Protein AF-A0A3F2RCW9-F1 (afdb_monomer_lite)

pLDDT: mean 78.58, std 17.24, range [39.66, 97.69]

Organism: NCBI:txid325452

Foldseek 3Di:
DDDPDDPDPDPPPPDDQPPVNVVVVVVVVVVVVVPDDDDLVPPPQWDADPVGDTDGKDKDKDKDADPPADPPWDKDKDKAAQVVDDPDDGDRQWIWIWIDGPPDDIDIDIDGPAAWDPPPPQWDWDQDPVRRMIMTMIIGDRDPPPPPDDPDPPPDPPPPDD

Sequence (162 aa):
MDFQNRVGSKPGSGGVASESQGNVDRRERLRKLALETVDLAKDPYFMKNHLGSYECARILLFQVAYPEIADKMQPRHRFMSAFEQKVEAPDKRWQYLLFACEPYETVAFKIPNDDVDKSEGKFFSNWDKDGKTFTLQLTFAVGEQDKNQPAPPPPRVQLRFY

Structure (mmCIF, N/CA/C/O backbone):
data_AF-A0A3F2RCW9-F1
#
_entry.id   AF-A0A3F2RCW9-F1
#
loop_
_atom_site.group_PDB
_atom_site.id
_atom_site.type_symbol
_atom_site.label_atom_id
_atom_site.label_alt_id
_atom_site.label_comp_id
_atom_site.label_asym_id
_atom_site.label_entity_id
_atom_site.label_seq_id
_atom_site.pdbx_PDB_ins_code
_atom_site.Cartn_x
_atom_site.Cartn_y
_atom_site.Cartn_z
_atom_site.occupancy
_atom_site.B_iso_or_equiv
_atom_site.auth_seq_id
_atom_site.auth_comp_id
_atom_site.auth_asym_id
_atom_site.auth_atom_id
_atom_site.pdbx_PDB_model_num
ATOM 1 N N . MET A 1 1 ? 69.774 -13.488 34.818 1.00 45.28 1 MET A N 1
ATOM 2 C CA . MET A 1 1 ? 69.094 -12.406 34.071 1.00 45.28 1 MET A CA 1
ATOM 3 C C . MET A 1 1 ? 67.722 -12.936 33.737 1.00 45.28 1 MET A C 1
ATOM 5 O O . MET A 1 1 ? 67.581 -13.756 32.835 1.00 45.28 1 MET A O 1
ATOM 9 N N . ASP A 1 2 ? 66.747 -12.543 34.545 1.00 45.28 2 ASP A N 1
ATOM 10 C CA . ASP A 1 2 ? 65.511 -13.291 34.738 1.00 45.28 2 ASP A CA 1
ATOM 11 C C . ASP A 1 2 ? 64.383 -12.412 34.189 1.00 45.28 2 ASP A C 1
ATOM 13 O O . ASP A 1 2 ? 64.094 -11.335 34.707 1.00 45.28 2 ASP A O 1
ATOM 17 N N . PHE A 1 3 ? 63.827 -12.820 33.048 1.00 55.03 3 PHE A N 1
ATOM 18 C CA . PHE A 1 3 ? 62.914 -12.016 32.237 1.00 55.03 3 PHE A CA 1
ATOM 19 C C . PHE A 1 3 ? 61.484 -12.046 32.798 1.00 55.03 3 PHE A C 1
ATOM 21 O O . PHE A 1 3 ? 60.613 -12.769 32.313 1.00 55.03 3 PHE A O 1
ATOM 28 N N . GLN A 1 4 ? 61.243 -11.230 33.825 1.00 55.97 4 GLN A N 1
ATOM 29 C CA . GLN A 1 4 ? 59.906 -10.822 34.255 1.00 55.97 4 GLN A CA 1
ATOM 30 C C . GLN A 1 4 ? 59.151 -10.111 33.115 1.00 55.97 4 GLN A C 1
ATOM 32 O O . GLN A 1 4 ? 59.693 -9.246 32.433 1.00 55.97 4 GLN A O 1
ATOM 37 N N . ASN A 1 5 ? 57.860 -10.434 32.994 1.00 55.69 5 ASN A N 1
ATOM 38 C CA . ASN A 1 5 ? 56.819 -9.711 32.253 1.00 55.69 5 ASN A CA 1
ATOM 39 C C . ASN A 1 5 ? 56.852 -9.775 30.717 1.00 55.69 5 ASN A C 1
ATOM 41 O O . ASN A 1 5 ? 57.360 -8.891 30.030 1.00 55.69 5 ASN A O 1
ATOM 45 N N . ARG A 1 6 ? 56.102 -10.738 30.166 1.00 50.34 6 ARG A N 1
ATOM 46 C CA . ARG A 1 6 ? 55.488 -10.593 28.838 1.00 50.34 6 ARG A CA 1
ATOM 47 C C . ARG A 1 6 ? 53.987 -10.883 28.932 1.00 50.34 6 ARG A C 1
ATOM 49 O O . ARG A 1 6 ? 53.551 -12.018 28.777 1.00 50.34 6 ARG A O 1
ATOM 56 N N . VAL A 1 7 ? 53.197 -9.844 29.218 1.00 51.47 7 VAL A N 1
ATOM 57 C CA . VAL A 1 7 ? 51.730 -9.872 29.095 1.00 51.47 7 VAL A CA 1
ATOM 58 C C . VAL A 1 7 ? 51.403 -9.887 27.603 1.00 51.47 7 VAL A C 1
ATOM 60 O O . VAL A 1 7 ? 51.370 -8.853 26.943 1.00 51.47 7 VAL A O 1
ATOM 63 N N . GLY A 1 8 ? 51.255 -11.087 27.046 1.00 47.72 8 GLY A N 1
ATOM 64 C CA . GLY A 1 8 ? 50.801 -11.296 25.678 1.00 47.72 8 GLY A CA 1
ATOM 65 C C . GLY A 1 8 ? 49.295 -11.516 25.652 1.00 47.72 8 GLY A C 1
ATOM 66 O O . GLY A 1 8 ? 48.845 -12.659 25.703 1.00 47.72 8 GLY A O 1
ATOM 67 N N . SER A 1 9 ? 48.512 -10.446 25.544 1.00 54.81 9 SER A N 1
ATOM 68 C CA . SER A 1 9 ? 47.116 -10.559 25.116 1.00 54.81 9 SER A CA 1
ATOM 69 C C . SER A 1 9 ? 47.122 -11.003 23.652 1.00 54.81 9 SER A C 1
ATOM 71 O O . SER A 1 9 ? 47.470 -10.219 22.772 1.00 54.81 9 SER A O 1
ATOM 73 N N . LYS A 1 10 ? 46.800 -12.274 23.377 1.00 51.19 10 LYS A N 1
ATOM 74 C CA . LYS A 1 10 ? 46.612 -12.767 22.003 1.00 51.19 10 LYS A CA 1
ATOM 75 C C . LYS A 1 10 ? 45.416 -12.033 21.375 1.00 51.19 10 LYS A C 1
ATOM 77 O O . LYS A 1 10 ? 44.302 -12.202 21.872 1.00 51.19 10 LYS A O 1
ATOM 82 N N . PRO A 1 11 ? 45.5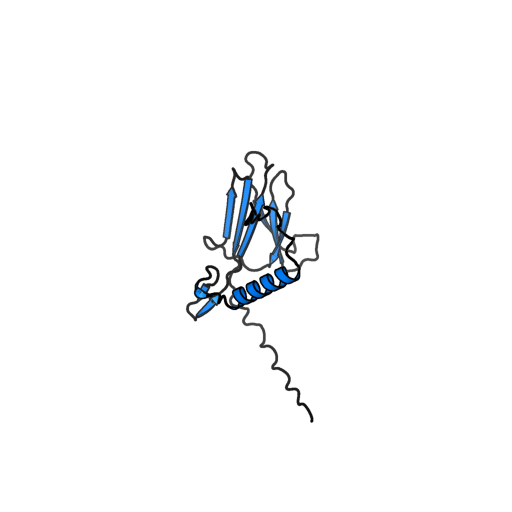92 -11.264 20.286 1.00 44.72 11 PRO A N 1
ATOM 83 C CA . PRO A 1 11 ? 44.461 -10.757 19.526 1.00 44.72 11 PRO A CA 1
ATOM 84 C C . PRO A 1 11 ? 43.832 -11.950 18.794 1.00 44.72 11 PRO A C 1
ATOM 86 O O . PRO A 1 11 ? 44.489 -12.586 17.974 1.00 44.72 11 PRO A O 1
ATOM 89 N N . GLY A 1 12 ? 42.592 -12.307 19.142 1.00 51.00 12 GLY A N 1
ATOM 90 C CA . GLY A 1 12 ? 41.845 -13.357 18.435 1.00 51.00 12 GLY A CA 1
ATOM 91 C C . GLY A 1 12 ? 41.005 -14.316 19.283 1.00 51.00 12 GLY A C 1
ATOM 92 O O . GLY A 1 12 ? 40.315 -15.147 18.703 1.00 51.00 12 GLY A O 1
ATOM 93 N N . SER A 1 13 ? 40.985 -14.223 20.620 1.00 47.69 13 SER A N 1
ATOM 94 C CA . SER A 1 13 ? 40.082 -15.048 21.450 1.00 47.69 13 SER A CA 1
ATOM 95 C C . SER A 1 13 ? 38.676 -14.438 21.561 1.00 47.69 13 SER A C 1
ATOM 97 O O . SER A 1 13 ? 38.167 -14.196 22.655 1.00 47.69 13 SER A O 1
ATOM 99 N N . GLY A 1 14 ? 38.043 -14.153 20.424 1.00 54.75 14 GLY A N 1
ATOM 100 C CA . GLY A 1 14 ? 36.608 -13.883 20.372 1.00 54.75 14 GLY A CA 1
ATOM 101 C C . GLY A 1 14 ? 35.861 -15.207 20.475 1.00 54.75 14 GLY A C 1
ATOM 102 O O . GLY A 1 14 ? 35.478 -15.773 19.457 1.00 54.75 14 GLY A O 1
ATOM 103 N N . GLY A 1 15 ? 35.746 -15.752 21.689 1.00 57.66 15 GLY A N 1
ATOM 104 C CA . GLY A 1 15 ? 34.951 -16.953 21.932 1.00 57.66 15 GLY A CA 1
ATOM 105 C C . GLY A 1 15 ? 33.509 -16.727 21.485 1.00 57.66 15 GLY A C 1
ATOM 106 O O . GLY A 1 15 ? 32.944 -15.662 21.732 1.00 57.66 15 GLY A O 1
ATOM 107 N N . VAL A 1 16 ? 32.924 -17.719 20.813 1.00 59.50 16 VAL A N 1
ATOM 108 C CA . VAL A 1 16 ? 31.491 -17.733 20.495 1.00 59.50 16 VAL A CA 1
ATOM 109 C C . VAL A 1 16 ? 30.748 -17.558 21.818 1.00 59.50 16 VAL A C 1
ATOM 111 O O . VAL A 1 16 ? 30.993 -18.328 22.748 1.00 59.50 16 VAL A O 1
ATOM 114 N N . ALA A 1 17 ? 29.930 -16.508 21.937 1.00 60.75 17 ALA A N 1
ATOM 115 C CA . ALA A 1 17 ? 29.238 -16.186 23.181 1.00 60.75 17 ALA A CA 1
ATOM 116 C C . ALA A 1 17 ? 28.524 -17.441 23.702 1.00 60.75 17 ALA A C 1
ATOM 118 O O . ALA A 1 17 ? 27.706 -18.029 22.993 1.00 60.75 17 ALA A O 1
ATOM 119 N N . SER A 1 18 ? 28.878 -17.883 24.911 1.00 66.94 18 SER A N 1
ATOM 120 C CA . SER A 1 18 ? 28.261 -19.063 25.506 1.00 66.94 18 SER A CA 1
ATOM 121 C C . SER A 1 18 ? 26.762 -18.824 25.672 1.00 66.94 18 SER A C 1
ATOM 123 O O . SER A 1 18 ? 26.322 -17.699 25.921 1.00 66.94 18 SER A O 1
ATOM 125 N N . GLU A 1 19 ? 25.959 -19.882 25.579 1.00 67.19 19 GLU A N 1
ATOM 126 C CA . GLU A 1 19 ? 24.501 -19.791 25.751 1.00 67.19 19 GLU A CA 1
ATOM 127 C C . GLU A 1 19 ? 24.119 -19.119 27.082 1.00 67.19 19 GLU A C 1
ATOM 129 O O . GLU A 1 19 ? 23.142 -18.374 27.162 1.00 67.19 19 GLU A O 1
ATOM 134 N N . SER A 1 20 ? 24.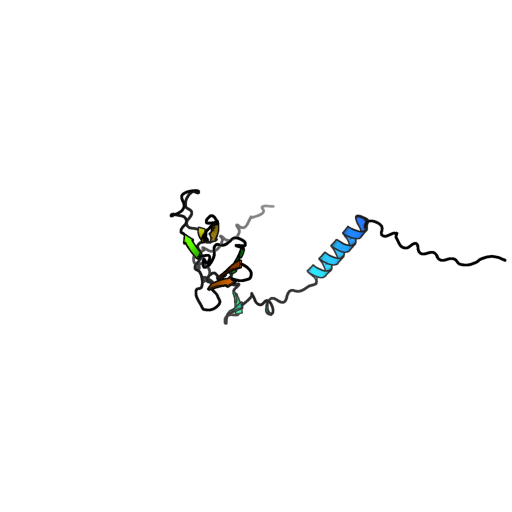941 -19.310 28.121 1.00 71.38 20 SER A N 1
ATOM 135 C CA . SER A 1 20 ? 24.811 -18.627 29.409 1.00 71.38 20 SER A CA 1
ATOM 136 C C . SER A 1 20 ? 24.942 -17.105 29.300 1.00 71.38 20 SER A C 1
ATOM 138 O O . SER A 1 20 ? 24.131 -16.391 29.886 1.00 71.38 20 SER A O 1
ATOM 140 N N . GLN A 1 21 ? 25.909 -16.608 28.525 1.00 74.31 21 GLN A N 1
ATOM 141 C CA . GLN A 1 21 ? 26.135 -15.179 28.320 1.00 74.31 21 GLN A CA 1
ATOM 142 C C . GLN A 1 21 ? 24.979 -14.561 27.521 1.00 74.31 21 GLN A C 1
ATOM 144 O O . GLN A 1 21 ? 24.426 -13.540 27.922 1.00 74.31 21 GLN A O 1
ATOM 149 N N . GLY A 1 22 ? 24.517 -15.246 26.469 1.00 76.62 22 GLY A N 1
ATOM 150 C CA . GLY A 1 22 ? 23.359 -14.804 25.683 1.00 76.62 22 GLY A CA 1
ATOM 151 C C . GLY A 1 22 ? 22.053 -14.755 26.489 1.00 76.62 22 GLY A C 1
ATOM 152 O O . GLY A 1 22 ? 21.215 -13.875 26.274 1.00 76.62 22 GLY A O 1
ATOM 153 N N . ASN A 1 23 ? 21.878 -15.664 27.453 1.00 77.75 23 ASN A N 1
ATOM 154 C CA . ASN A 1 23 ? 20.721 -15.666 28.351 1.00 77.75 23 ASN A CA 1
ATOM 155 C C . ASN A 1 23 ? 20.744 -14.492 29.344 1.00 77.75 23 ASN A C 1
ATOM 157 O O . ASN A 1 23 ? 19.689 -13.918 29.631 1.00 77.75 23 ASN A O 1
ATOM 161 N N . VAL A 1 24 ? 21.925 -14.117 29.848 1.00 79.75 24 VAL A N 1
ATOM 162 C CA . VAL A 1 24 ? 22.100 -12.946 30.724 1.00 79.75 24 VAL A CA 1
ATOM 163 C C . VAL A 1 24 ? 21.774 -11.662 29.963 1.00 79.75 24 VAL A C 1
ATOM 165 O O . VAL A 1 24 ? 20.917 -10.900 30.417 1.00 79.75 24 VAL A O 1
ATOM 168 N N . ASP A 1 25 ? 22.340 -11.489 28.768 1.00 84.25 25 ASP A N 1
ATOM 169 C CA . ASP A 1 25 ? 22.107 -10.312 27.925 1.00 84.25 25 ASP A CA 1
ATOM 170 C C . ASP A 1 25 ? 20.625 -10.172 27.539 1.00 84.25 25 ASP A C 1
ATOM 172 O O . ASP A 1 25 ? 20.045 -9.083 27.594 1.00 84.25 25 ASP A O 1
ATOM 176 N N . ARG A 1 26 ? 19.959 -11.291 27.208 1.00 80.81 26 ARG A N 1
ATOM 177 C CA . ARG A 1 26 ? 18.515 -11.308 26.920 1.00 80.81 26 ARG A CA 1
ATOM 178 C C . ARG A 1 26 ? 17.698 -10.852 28.127 1.00 80.81 26 ARG A C 1
ATOM 180 O O . ARG A 1 26 ? 16.763 -10.067 27.971 1.00 80.81 26 ARG A O 1
ATOM 187 N N . ARG A 1 27 ? 18.039 -11.331 29.326 1.00 83.19 27 ARG A N 1
ATOM 188 C CA . ARG A 1 27 ? 17.336 -10.985 30.569 1.00 83.19 27 ARG A CA 1
ATOM 189 C C . ARG A 1 27 ? 17.499 -9.508 30.918 1.00 83.19 27 ARG A C 1
ATOM 191 O O . ARG A 1 27 ? 16.524 -8.871 31.313 1.00 83.19 27 ARG A O 1
ATOM 198 N N . GLU A 1 28 ? 18.698 -8.960 30.760 1.00 86.88 28 GLU A N 1
ATOM 199 C CA . GLU A 1 28 ? 18.954 -7.535 30.986 1.00 86.88 28 GLU A CA 1
ATOM 200 C C . GLU A 1 28 ? 18.223 -6.658 29.972 1.00 86.88 28 GLU A C 1
ATOM 202 O O . GLU A 1 28 ? 17.572 -5.686 30.361 1.00 86.88 28 GLU A O 1
ATOM 207 N N . ARG A 1 29 ? 18.231 -7.045 28.691 1.00 86.12 29 ARG A N 1
ATOM 208 C CA . ARG A 1 29 ? 17.489 -6.337 27.642 1.00 86.12 29 ARG A CA 1
ATOM 209 C C . ARG A 1 29 ? 15.984 -6.325 27.911 1.00 86.12 29 ARG A C 1
ATOM 211 O O . ARG A 1 29 ? 15.367 -5.271 27.799 1.00 86.12 29 ARG A O 1
ATOM 218 N N . LEU A 1 30 ? 15.401 -7.461 28.299 1.00 81.75 30 LEU A N 1
ATOM 219 C CA . LEU A 1 30 ? 13.978 -7.547 28.650 1.00 81.75 30 LEU A CA 1
ATOM 220 C C . LEU A 1 30 ? 13.633 -6.683 29.868 1.00 81.75 30 LEU A C 1
ATOM 222 O O . LEU A 1 30 ? 12.614 -6.000 29.854 1.00 81.75 30 LEU A O 1
ATOM 226 N N . ARG A 1 31 ? 14.493 -6.653 30.897 1.00 83.00 31 ARG A N 1
ATOM 227 C CA . ARG A 1 31 ? 14.325 -5.746 32.046 1.00 83.00 31 ARG A CA 1
ATOM 228 C C . ARG A 1 31 ? 14.359 -4.281 31.628 1.00 83.00 31 ARG A C 1
ATOM 230 O O . ARG A 1 31 ? 13.539 -3.505 32.104 1.00 83.00 31 ARG A O 1
ATOM 237 N N . LYS A 1 32 ? 15.293 -3.914 30.750 1.00 81.31 32 LYS A N 1
ATOM 238 C CA . LYS A 1 32 ? 15.439 -2.543 30.253 1.00 81.31 32 LYS A CA 1
ATOM 239 C C . LYS A 1 32 ? 14.213 -2.099 29.451 1.00 81.31 32 LYS A C 1
ATOM 241 O O . LYS A 1 32 ? 13.710 -1.017 29.712 1.00 81.31 32 LYS A O 1
ATOM 246 N N . LEU A 1 33 ? 13.699 -2.958 28.567 1.00 79.12 33 LEU A N 1
ATOM 247 C CA . LEU A 1 33 ? 12.455 -2.713 27.822 1.00 79.12 33 LEU A CA 1
ATOM 248 C C . LEU A 1 33 ? 11.232 -2.614 28.745 1.00 79.12 33 LEU A C 1
ATOM 250 O O . LEU A 1 33 ? 10.357 -1.795 28.515 1.00 79.12 33 LEU A O 1
ATOM 254 N N . ALA A 1 34 ? 11.169 -3.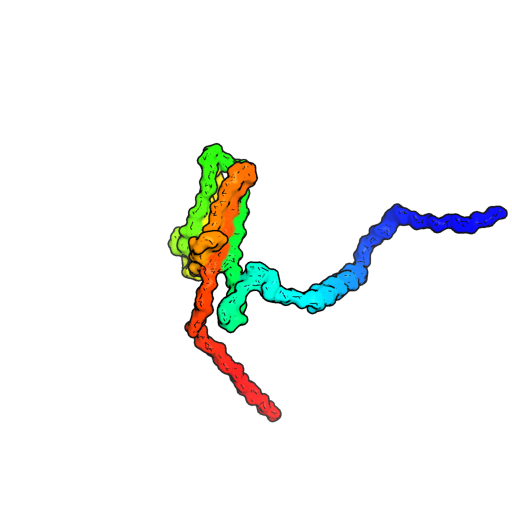423 29.805 1.00 73.50 34 ALA A N 1
ATOM 255 C CA . ALA A 1 34 ? 10.060 -3.379 30.761 1.00 73.50 34 ALA A CA 1
ATOM 256 C C . ALA A 1 34 ? 10.074 -2.123 31.657 1.00 73.50 34 ALA A C 1
ATOM 258 O O . ALA A 1 34 ? 9.027 -1.711 32.148 1.00 73.50 34 ALA A O 1
ATOM 259 N N . LEU A 1 35 ? 11.252 -1.533 31.891 1.00 77.75 35 LEU A N 1
ATOM 260 C CA . LEU A 1 35 ? 11.427 -0.258 32.601 1.00 77.75 35 LEU A CA 1
ATOM 261 C C . LEU A 1 35 ? 11.225 0.962 31.690 1.00 77.75 35 LEU A C 1
ATOM 263 O O . LEU A 1 35 ? 11.070 2.075 32.189 1.00 77.75 35 LEU A O 1
ATOM 267 N N . GLU A 1 36 ? 11.244 0.767 30.373 1.00 77.12 36 GLU A N 1
ATOM 268 C CA . GLU A 1 36 ? 10.978 1.810 29.392 1.00 77.12 36 GLU A CA 1
ATOM 269 C C . GLU A 1 36 ? 9.472 2.096 29.365 1.00 77.12 36 GLU A C 1
ATOM 271 O O . GLU A 1 36 ? 8.674 1.386 28.755 1.00 77.12 36 GLU A O 1
ATOM 276 N N . THR A 1 37 ? 9.054 3.135 30.083 1.00 68.56 37 THR A N 1
ATOM 277 C CA . THR A 1 37 ? 7.675 3.618 30.027 1.00 68.56 37 THR A CA 1
ATOM 278 C C . THR A 1 37 ? 7.467 4.359 28.712 1.00 68.56 37 THR A C 1
ATOM 280 O O . THR A 1 37 ? 7.986 5.463 28.533 1.00 68.56 37 THR A O 1
ATOM 283 N N . VAL A 1 38 ? 6.714 3.761 27.792 1.00 68.56 38 VAL A N 1
ATOM 284 C CA . VAL A 1 38 ? 6.332 4.416 26.537 1.00 68.56 38 VAL A CA 1
ATOM 285 C C . VAL A 1 38 ? 5.303 5.506 26.842 1.00 68.56 38 VAL A C 1
ATOM 287 O O . VAL A 1 38 ? 4.201 5.228 27.314 1.00 68.56 38 VAL A O 1
ATOM 290 N N . ASP A 1 39 ? 5.677 6.760 26.595 1.00 68.19 39 ASP A N 1
ATOM 291 C CA . ASP A 1 39 ? 4.797 7.919 26.734 1.00 68.19 39 ASP A CA 1
ATOM 292 C C . ASP A 1 39 ? 3.863 8.009 25.521 1.00 68.19 39 ASP A C 1
ATOM 294 O O . ASP A 1 39 ? 4.225 8.544 24.472 1.00 68.19 39 ASP A O 1
ATOM 298 N N . LEU A 1 40 ? 2.650 7.477 25.679 1.00 66.19 40 LEU A N 1
ATOM 299 C CA . LEU A 1 40 ? 1.602 7.469 24.654 1.00 66.19 40 LEU A CA 1
ATOM 300 C C . LEU A 1 40 ? 1.235 8.877 24.151 1.00 66.19 40 LEU A C 1
ATOM 302 O O . LEU A 1 40 ? 0.706 9.001 23.053 1.00 66.19 40 LEU A O 1
ATOM 306 N N . ALA A 1 41 ? 1.518 9.943 24.913 1.00 63.47 41 ALA A N 1
ATOM 307 C CA . ALA A 1 41 ? 1.245 11.318 24.486 1.00 63.47 41 ALA A CA 1
ATOM 308 C C . ALA A 1 41 ? 2.244 11.848 23.443 1.00 63.47 41 ALA A C 1
ATOM 310 O O . ALA A 1 41 ? 1.983 12.872 22.814 1.00 63.47 41 ALA A O 1
ATOM 311 N N . LYS A 1 42 ? 3.394 11.185 23.275 1.00 65.75 42 LYS A N 1
ATOM 312 C CA . LYS A 1 42 ? 4.428 11.555 22.297 1.00 65.75 42 LYS A CA 1
ATOM 313 C C . LYS A 1 42 ? 4.404 10.691 21.043 1.00 65.75 42 LYS A C 1
ATOM 315 O O . LYS A 1 42 ? 5.195 10.946 20.137 1.00 65.75 42 LYS A O 1
ATOM 320 N N . ASP A 1 43 ? 3.544 9.678 20.990 1.00 66.25 43 ASP A N 1
ATOM 321 C CA . ASP A 1 43 ? 3.437 8.826 19.814 1.00 66.25 43 ASP A CA 1
ATOM 322 C C . ASP A 1 43 ? 2.661 9.571 18.708 1.00 66.25 43 ASP A C 1
ATOM 324 O O . ASP A 1 43 ? 1.484 9.890 18.893 1.00 66.25 43 ASP A O 1
ATOM 328 N N . PRO A 1 44 ? 3.294 9.869 17.558 1.00 63.97 44 PRO A N 1
ATOM 329 C CA . PRO A 1 44 ? 2.685 10.654 16.485 1.00 63.97 44 PRO A CA 1
ATOM 330 C C . PRO A 1 44 ? 1.481 9.971 15.820 1.00 63.97 44 PRO A C 1
ATOM 332 O O . PRO A 1 44 ? 0.755 10.631 15.078 1.00 63.97 44 PRO A O 1
ATOM 335 N N . TYR A 1 45 ? 1.249 8.679 16.076 1.00 60.06 45 TYR A N 1
ATOM 336 C CA . TYR A 1 45 ? 0.088 7.939 15.573 1.00 60.06 45 TYR A CA 1
ATOM 337 C C . TYR A 1 45 ? -1.048 7.811 16.603 1.00 60.06 45 TYR A C 1
ATOM 339 O O . TYR A 1 45 ? -2.140 7.351 16.254 1.00 60.06 45 TYR A O 1
ATOM 347 N N . PHE A 1 46 ? -0.829 8.245 17.850 1.00 60.44 46 PHE A N 1
ATOM 348 C CA . PHE A 1 46 ? -1.853 8.312 18.892 1.00 60.44 46 PHE A CA 1
ATOM 349 C C . PHE A 1 46 ? -2.433 9.725 18.981 1.00 60.44 46 PHE A C 1
ATOM 351 O O . PHE A 1 46 ? -1.816 10.648 19.509 1.00 60.44 46 PHE A O 1
ATOM 358 N N . MET A 1 47 ? -3.663 9.900 18.499 1.00 61.09 47 MET A N 1
ATOM 359 C CA . MET A 1 47 ? -4.383 11.166 18.621 1.00 61.09 47 MET A CA 1
ATOM 360 C C . MET A 1 47 ? -5.259 11.147 19.872 1.00 61.09 47 MET A C 1
ATOM 362 O O . MET A 1 47 ? -5.860 10.132 20.205 1.00 61.09 47 MET A O 1
ATOM 366 N N . LYS A 1 48 ? -5.356 12.273 20.581 1.00 59.91 48 LYS A N 1
ATOM 367 C CA . LYS A 1 48 ? -6.291 12.448 21.698 1.00 59.91 48 LYS A CA 1
ATOM 368 C C . LYS A 1 48 ? -7.408 13.369 21.237 1.00 59.91 48 LYS A C 1
ATOM 370 O O . LYS A 1 48 ? -7.138 14.500 20.839 1.00 59.91 48 LYS A O 1
ATOM 375 N N . ASN A 1 49 ? -8.649 12.905 21.282 1.00 61.03 49 ASN A N 1
ATOM 376 C CA . ASN A 1 49 ? -9.777 13.770 20.966 1.00 61.03 49 ASN A CA 1
ATOM 377 C C . ASN A 1 49 ? -10.074 14.741 22.126 1.00 61.03 49 ASN A C 1
ATOM 379 O O . ASN A 1 49 ? -9.555 14.607 23.238 1.00 61.03 49 ASN A O 1
ATOM 383 N N . HIS A 1 50 ? -10.923 15.740 21.874 1.00 61.09 50 HIS A N 1
ATOM 384 C CA . HIS A 1 50 ? -11.247 16.805 22.836 1.00 61.09 50 HIS A CA 1
ATOM 385 C C . HIS A 1 50 ? -11.956 16.307 24.116 1.00 61.09 50 HIS A C 1
ATOM 387 O O . HIS A 1 50 ? -12.104 17.069 25.068 1.00 61.09 50 HIS A O 1
ATOM 393 N N . LEU A 1 51 ? -12.387 15.041 24.153 1.00 67.19 51 LEU A N 1
ATOM 394 C CA . LEU A 1 51 ? -12.983 14.369 25.317 1.00 67.19 51 LEU A CA 1
ATOM 395 C C . LEU A 1 51 ? -11.957 13.558 26.121 1.00 67.19 51 LEU A C 1
ATOM 397 O O . LEU A 1 51 ? -12.277 12.996 27.164 1.00 67.19 51 LEU A O 1
ATOM 401 N N . GLY A 1 52 ? -10.712 13.505 25.652 1.00 58.62 52 GLY A N 1
ATOM 402 C CA . GLY A 1 52 ? -9.617 12.822 26.314 1.00 58.62 52 GLY A CA 1
ATOM 403 C C . GLY A 1 52 ? -9.496 11.330 26.017 1.00 58.62 52 GLY A C 1
ATOM 404 O O . GLY A 1 52 ? -8.656 10.683 26.642 1.00 58.62 52 GLY A O 1
ATOM 405 N N . SER A 1 53 ? -10.267 10.799 25.063 1.00 57.81 53 SER A N 1
ATOM 406 C CA . SER A 1 53 ? -10.074 9.443 24.547 1.00 57.81 53 SER A CA 1
ATOM 407 C C . SER A 1 53 ? -9.032 9.409 23.430 1.00 57.81 53 SER A C 1
ATOM 409 O O . SER A 1 53 ? -8.868 10.371 22.678 1.00 57.81 53 SER A O 1
ATOM 411 N N . TYR A 1 54 ? -8.313 8.293 23.354 1.00 61.81 54 TYR A N 1
ATOM 412 C CA . TYR A 1 54 ? -7.287 8.053 22.348 1.00 61.81 54 TYR A CA 1
ATOM 413 C C . TYR A 1 54 ? -7.917 7.449 21.093 1.00 61.81 54 TYR A C 1
ATOM 415 O O . TYR A 1 54 ? -8.599 6.427 21.164 1.00 61.81 54 TYR A O 1
ATOM 423 N N . GLU A 1 55 ? -7.659 8.065 19.950 1.00 61.16 55 GLU A N 1
ATOM 424 C CA . GLU A 1 55 ? -8.017 7.583 18.625 1.00 61.16 55 GLU A CA 1
ATOM 425 C C . GLU A 1 55 ? -6.728 7.178 17.904 1.00 61.16 55 GLU A C 1
ATOM 427 O O . GLU A 1 55 ? -5.820 7.984 17.698 1.00 61.16 55 GLU A O 1
ATOM 432 N N . CYS A 1 56 ? -6.631 5.898 17.550 1.00 64.25 56 CYS A N 1
ATOM 433 C CA . CYS A 1 56 ? -5.539 5.372 16.741 1.00 64.25 56 CYS A CA 1
ATOM 434 C C . CYS A 1 56 ? -6.016 5.302 15.287 1.00 64.25 56 CYS A C 1
ATOM 436 O O . CYS A 1 56 ? -6.975 4.588 14.977 1.00 64.25 56 CYS A O 1
ATOM 438 N N . ALA A 1 57 ? -5.366 6.052 14.397 1.00 73.69 57 ALA A N 1
ATOM 439 C CA . ALA A 1 57 ? -5.631 5.955 12.968 1.00 73.69 57 ALA A CA 1
ATOM 440 C C . ALA A 1 57 ? -4.956 4.694 12.412 1.00 73.69 57 ALA A C 1
ATOM 442 O O . ALA A 1 57 ? -3.746 4.515 12.542 1.00 73.69 57 ALA A O 1
ATOM 443 N N . ARG A 1 58 ? -5.728 3.813 11.766 1.00 86.62 58 ARG A N 1
ATOM 444 C CA . ARG A 1 58 ? -5.166 2.648 11.067 1.00 86.62 58 ARG A CA 1
ATOM 445 C C . ARG A 1 58 ? -4.757 3.052 9.655 1.00 86.62 58 ARG A C 1
ATOM 447 O O . ARG A 1 58 ? -5.588 3.549 8.900 1.00 86.62 58 ARG A O 1
ATOM 454 N N . ILE A 1 59 ? -3.501 2.804 9.291 1.00 91.06 59 ILE A N 1
ATOM 455 C CA . ILE A 1 59 ? -2.917 3.194 8.000 1.00 91.06 59 ILE A CA 1
ATOM 456 C C . ILE A 1 59 ? -2.337 1.957 7.314 1.00 91.06 59 ILE A C 1
ATOM 458 O O . ILE A 1 59 ? -1.716 1.121 7.969 1.00 91.06 59 ILE A O 1
ATOM 462 N N . LEU A 1 60 ? -2.513 1.853 5.995 1.00 94.62 60 LEU A N 1
ATOM 463 C CA . LEU A 1 60 ? -1.776 0.923 5.143 1.00 94.62 60 LEU A CA 1
ATOM 464 C C . LEU A 1 60 ? -0.911 1.705 4.153 1.00 94.62 60 LEU A C 1
ATOM 466 O O . LEU A 1 60 ? -1.388 2.633 3.496 1.00 94.62 60 LEU A O 1
ATOM 470 N N . LEU A 1 61 ? 0.352 1.296 4.035 1.00 95.38 61 LEU A N 1
ATOM 471 C CA . LEU A 1 61 ? 1.313 1.814 3.067 1.00 95.38 61 LEU A CA 1
ATOM 472 C C . LEU A 1 61 ? 1.751 0.675 2.146 1.00 95.38 61 LEU A C 1
ATOM 474 O O . LEU A 1 61 ? 2.278 -0.337 2.603 1.00 95.38 61 LEU A O 1
ATOM 478 N N . PHE A 1 62 ? 1.561 0.867 0.848 1.00 97.06 62 PHE A N 1
ATOM 479 C CA . PHE A 1 62 ? 2.022 -0.034 -0.195 1.00 97.06 62 PHE A CA 1
ATOM 480 C C . PHE A 1 62 ? 3.148 0.635 -0.966 1.00 97.06 62 PHE A C 1
ATOM 482 O O . PHE A 1 62 ? 3.010 1.780 -1.395 1.00 97.06 62 PHE A O 1
ATOM 489 N N . GLN A 1 63 ? 4.240 -0.096 -1.164 1.00 96.81 63 GLN A N 1
ATOM 490 C CA . GLN A 1 63 ? 5.336 0.285 -2.045 1.00 96.81 63 GLN A CA 1
ATOM 491 C C . GLN A 1 63 ? 5.568 -0.864 -3.019 1.00 96.81 63 GLN A C 1
ATOM 493 O O . GLN A 1 63 ? 5.894 -1.975 -2.607 1.00 96.81 63 GLN A O 1
ATOM 498 N N . VAL A 1 64 ? 5.349 -0.604 -4.305 1.00 96.38 64 VAL A N 1
ATOM 499 C CA . VAL A 1 64 ? 5.478 -1.599 -5.371 1.00 96.38 64 VAL A CA 1
ATOM 500 C C . VAL A 1 64 ? 6.523 -1.113 -6.364 1.00 96.38 64 VAL A C 1
ATOM 502 O O . VAL A 1 64 ? 6.377 -0.041 -6.951 1.00 96.38 64 VAL A O 1
ATOM 505 N N . ALA A 1 65 ? 7.588 -1.892 -6.533 1.00 96.25 65 ALA A N 1
ATOM 506 C CA . ALA A 1 65 ? 8.667 -1.591 -7.464 1.00 96.25 65 ALA A CA 1
ATOM 507 C C . ALA A 1 65 ? 8.375 -2.180 -8.852 1.00 96.25 65 ALA A C 1
ATOM 509 O O . ALA A 1 65 ? 7.953 -3.330 -8.964 1.00 96.25 65 ALA A O 1
ATOM 510 N N . TYR A 1 66 ? 8.651 -1.405 -9.901 1.00 96.06 66 TYR A N 1
ATOM 511 C CA . TYR A 1 66 ? 8.457 -1.776 -11.305 1.00 96.06 66 TYR A CA 1
ATOM 512 C C . TYR A 1 66 ? 9.735 -1.518 -12.129 1.00 96.06 66 TYR A C 1
ATOM 514 O O . TYR A 1 66 ? 9.739 -0.665 -13.021 1.00 96.06 66 TYR A O 1
ATOM 522 N N . PRO A 1 67 ? 10.847 -2.225 -11.850 1.00 94.50 67 PRO A N 1
ATOM 523 C CA . PRO A 1 67 ? 12.155 -1.959 -12.468 1.00 94.50 67 PRO A CA 1
ATOM 524 C C . PRO A 1 67 ? 12.150 -2.027 -14.009 1.00 94.50 67 PRO A C 1
ATOM 526 O O . PRO A 1 67 ? 12.849 -1.262 -14.672 1.00 94.50 67 PRO A O 1
ATOM 529 N N . GLU A 1 68 ? 11.324 -2.894 -14.585 1.00 93.31 68 GLU A N 1
ATOM 530 C CA . GLU A 1 68 ? 11.188 -3.154 -16.031 1.00 93.31 68 GLU A CA 1
ATOM 531 C C . 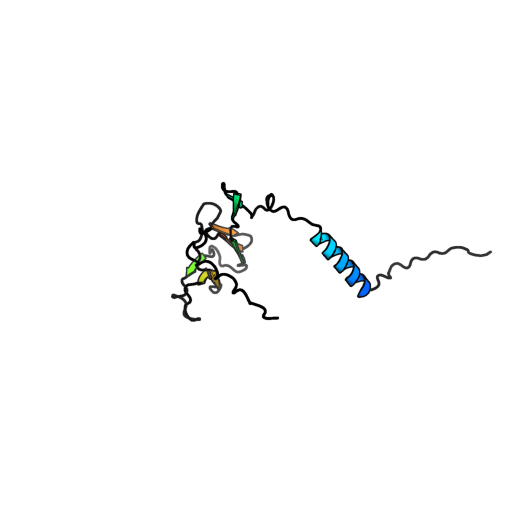GLU A 1 68 ? 9.932 -2.523 -16.676 1.00 93.31 68 GLU A C 1
ATOM 533 O O . GLU A 1 68 ? 9.413 -3.030 -17.666 1.00 93.31 68 GLU A O 1
ATOM 538 N N . ILE A 1 69 ? 9.384 -1.441 -16.111 1.00 92.69 69 ILE A N 1
ATOM 539 C CA . ILE A 1 69 ? 8.224 -0.750 -16.707 1.00 92.69 69 ILE A CA 1
ATOM 540 C C . ILE A 1 69 ? 8.525 -0.217 -18.120 1.00 92.69 69 ILE A C 1
ATOM 542 O O . ILE A 1 69 ? 9.613 0.304 -18.375 1.00 92.69 69 ILE A O 1
ATOM 546 N N . ALA A 1 70 ? 7.543 -0.317 -19.020 1.00 88.62 70 ALA A N 1
ATOM 547 C CA . ALA A 1 70 ? 7.632 0.238 -20.369 1.00 88.62 70 ALA A CA 1
ATOM 548 C C . ALA A 1 70 ? 7.693 1.780 -20.367 1.00 88.62 70 ALA A C 1
ATOM 550 O O . ALA A 1 70 ? 7.134 2.451 -19.492 1.00 88.62 70 ALA A O 1
ATOM 551 N N . ASP A 1 71 ? 8.339 2.355 -21.383 1.00 83.31 71 ASP A N 1
ATOM 552 C CA . ASP A 1 71 ? 8.506 3.804 -21.497 1.00 83.31 71 ASP A CA 1
ATOM 553 C C . ASP A 1 71 ? 7.160 4.541 -21.513 1.00 83.31 71 ASP A C 1
ATOM 555 O O . ASP A 1 71 ? 6.215 4.157 -22.202 1.00 83.31 71 ASP A O 1
ATOM 559 N N . LYS A 1 72 ? 7.092 5.657 -20.774 1.00 85.25 72 LYS A N 1
ATOM 560 C CA . LYS A 1 72 ? 5.912 6.540 -20.651 1.00 85.25 72 LYS A CA 1
ATOM 561 C C . LYS A 1 72 ? 4.666 5.890 -20.028 1.00 85.25 72 LYS A C 1
ATOM 563 O O . LYS A 1 72 ? 3.621 6.540 -19.986 1.00 85.25 72 LYS A O 1
ATOM 568 N N . MET A 1 73 ? 4.766 4.671 -19.502 1.00 90.00 73 MET A N 1
ATOM 569 C CA . MET A 1 73 ? 3.702 4.048 -18.716 1.00 90.00 73 MET A CA 1
ATOM 570 C C . MET A 1 73 ? 3.822 4.428 -17.237 1.00 90.00 73 MET A C 1
ATOM 572 O O . MET A 1 73 ? 4.894 4.785 -16.747 1.00 90.00 73 MET A O 1
ATOM 576 N N . GLN A 1 74 ? 2.700 4.379 -16.518 1.00 93.56 74 GLN A N 1
ATOM 577 C CA . GLN A 1 74 ? 2.680 4.526 -15.064 1.00 93.56 74 GLN A CA 1
ATOM 578 C C . GLN A 1 74 ? 1.725 3.502 -14.440 1.00 93.56 74 GLN A C 1
ATOM 580 O O . GLN A 1 74 ? 0.680 3.211 -15.039 1.00 93.56 74 GLN A O 1
ATOM 585 N N . PRO A 1 75 ? 2.034 2.993 -13.238 1.00 96.69 75 PRO A N 1
ATOM 586 C CA . PRO A 1 75 ? 1.155 2.076 -12.530 1.00 96.69 75 PRO A CA 1
ATOM 587 C C . PRO A 1 75 ? -0.195 2.713 -12.196 1.00 96.69 75 PRO A C 1
ATOM 589 O O . PRO A 1 75 ? -0.317 3.922 -11.978 1.00 96.69 75 PRO A O 1
ATOM 592 N N . ARG A 1 76 ? -1.228 1.877 -12.130 1.00 96.12 76 ARG A N 1
ATOM 593 C CA . ARG A 1 76 ? -2.581 2.252 -11.714 1.00 96.12 76 ARG A CA 1
ATOM 594 C C . ARG A 1 76 ? -3.004 1.394 -10.538 1.00 96.12 76 ARG A C 1
ATOM 596 O O . ARG A 1 76 ? -2.587 0.245 -10.422 1.00 96.12 76 ARG A O 1
ATOM 603 N N . HIS A 1 77 ? -3.874 1.944 -9.702 1.00 96.19 77 HIS A N 1
ATOM 604 C CA . HIS A 1 77 ? -4.502 1.204 -8.618 1.00 96.19 77 HIS A CA 1
ATOM 605 C C . HIS A 1 77 ? -6.025 1.296 -8.706 1.00 96.19 77 HIS A C 1
ATOM 607 O O . HIS A 1 77 ? -6.568 2.252 -9.267 1.00 96.19 77 HIS A O 1
ATOM 613 N N . ARG A 1 78 ? -6.719 0.294 -8.166 1.00 95.75 78 ARG A N 1
ATOM 614 C CA . ARG A 1 78 ? -8.185 0.271 -8.080 1.00 95.75 78 ARG A CA 1
ATOM 615 C C . ARG A 1 78 ? -8.644 -0.568 -6.890 1.00 95.75 78 ARG A C 1
ATOM 617 O O . ARG A 1 78 ? -8.082 -1.626 -6.634 1.00 95.75 78 ARG A O 1
ATOM 624 N N . PHE A 1 79 ? -9.715 -0.136 -6.228 1.00 95.44 79 PHE A N 1
ATOM 625 C CA . PHE A 1 79 ? -10.465 -0.973 -5.291 1.00 95.44 79 PHE A CA 1
ATOM 626 C C . PHE A 1 79 ? -11.480 -1.841 -6.045 1.00 95.44 79 PHE A C 1
ATOM 628 O O . PHE A 1 79 ? -12.188 -1.365 -6.937 1.00 95.44 79 PHE A O 1
ATOM 635 N N . MET A 1 80 ? -11.532 -3.116 -5.689 1.00 95.69 80 MET A N 1
ATOM 636 C CA . MET A 1 80 ? -12.435 -4.122 -6.233 1.00 95.69 80 MET A CA 1
ATOM 637 C C . MET A 1 80 ? -13.193 -4.780 -5.083 1.00 95.69 80 MET A C 1
ATOM 639 O O . MET A 1 80 ? -12.599 -5.158 -4.071 1.00 95.69 80 MET A O 1
ATOM 643 N N . SER A 1 81 ? -14.507 -4.934 -5.229 1.00 95.00 81 SER A N 1
ATOM 644 C CA . SER A 1 81 ? -15.319 -5.606 -4.214 1.00 95.00 81 SER A CA 1
ATOM 645 C C . SER A 1 81 ? -15.059 -7.118 -4.191 1.00 95.00 81 SER A C 1
ATOM 647 O O . SER A 1 81 ? -14.713 -7.725 -5.206 1.00 95.00 81 SER A O 1
ATOM 649 N N . ALA A 1 82 ? -15.290 -7.770 -3.048 1.00 93.56 82 ALA A N 1
ATOM 650 C CA . ALA A 1 82 ? -15.153 -9.227 -2.944 1.00 93.56 82 ALA A CA 1
ATOM 651 C C . ALA A 1 82 ? -16.118 -10.025 -3.849 1.00 93.56 82 ALA A C 1
ATOM 653 O O . ALA A 1 82 ? -15.884 -11.212 -4.065 1.00 93.56 82 ALA A O 1
ATOM 654 N N . PHE A 1 83 ? -17.173 -9.394 -4.382 1.00 91.38 83 PHE A N 1
ATOM 655 C CA . PHE A 1 83 ? -18.125 -10.003 -5.322 1.00 91.38 83 PHE A CA 1
ATOM 656 C C . PHE A 1 83 ? -17.646 -9.989 -6.780 1.00 91.38 83 PHE A C 1
ATOM 658 O O . PHE A 1 83 ? -18.170 -10.741 -7.596 1.00 91.38 83 PHE A O 1
ATOM 665 N N . GLU A 1 84 ? -16.684 -9.128 -7.122 1.00 91.00 84 GLU A N 1
ATOM 666 C CA . GLU A 1 84 ? -16.135 -9.032 -8.481 1.00 91.00 84 GLU A CA 1
ATOM 667 C C . GLU A 1 84 ? -15.095 -10.124 -8.763 1.00 91.00 84 GLU A C 1
ATOM 669 O O . GLU A 1 84 ? -14.980 -10.594 -9.897 1.00 91.00 84 GLU A O 1
ATOM 674 N N . GLN A 1 85 ? -14.343 -10.537 -7.741 1.00 88.94 85 GLN A N 1
ATOM 675 C CA . GLN A 1 85 ? -13.358 -11.609 -7.866 1.00 88.94 85 GLN A CA 1
ATOM 676 C C . GLN A 1 85 ? -14.035 -12.992 -7.917 1.00 88.94 85 GLN A C 1
ATOM 678 O O . GLN A 1 85 ? -15.114 -13.189 -7.364 1.00 88.94 85 GLN A O 1
ATOM 683 N N . LYS A 1 86 ? -13.401 -13.960 -8.594 1.00 89.69 86 LYS A N 1
ATOM 684 C CA . LYS A 1 86 ? -13.957 -15.308 -8.848 1.00 89.69 86 LYS A CA 1
ATOM 685 C C . LYS A 1 86 ? -13.109 -16.455 -8.281 1.00 89.69 86 LYS A C 1
ATOM 687 O O . LYS A 1 86 ? -13.347 -17.606 -8.630 1.00 89.69 86 LYS A O 1
ATOM 692 N N . VAL A 1 87 ? -12.092 -16.147 -7.478 1.00 89.94 87 VAL A N 1
ATOM 693 C CA . VAL A 1 87 ? -11.112 -17.123 -6.972 1.00 89.94 87 VAL A CA 1
ATOM 694 C C . VAL A 1 87 ? -11.565 -17.705 -5.635 1.00 89.94 87 VAL A C 1
ATOM 696 O O . VAL A 1 87 ? -11.569 -18.918 -5.452 1.00 89.94 87 VAL A O 1
ATOM 699 N N . GLU A 1 88 ? -11.974 -16.842 -4.709 1.00 90.06 88 GLU A N 1
ATOM 700 C CA . GLU A 1 88 ? -12.445 -17.219 -3.376 1.00 90.06 88 GLU A CA 1
ATOM 701 C C . GLU A 1 88 ? -13.959 -17.012 -3.252 1.00 90.06 88 GLU A C 1
ATOM 703 O O . GLU A 1 88 ? -14.574 -16.270 -4.022 1.00 90.06 88 GLU A O 1
ATOM 708 N N . ALA A 1 89 ? -14.578 -17.633 -2.245 1.00 92.38 89 ALA A N 1
ATOM 709 C CA . ALA A 1 89 ? -15.957 -17.310 -1.895 1.00 92.38 89 ALA A CA 1
ATOM 710 C C . ALA A 1 89 ? -16.058 -15.830 -1.461 1.00 92.38 89 ALA A C 1
ATOM 712 O O . ALA A 1 89 ? -15.237 -15.377 -0.656 1.00 92.38 89 ALA A O 1
ATOM 713 N N . PRO A 1 90 ? -17.043 -15.065 -1.965 1.00 92.69 90 PRO A N 1
ATOM 714 C CA . PRO A 1 90 ? -17.144 -13.639 -1.683 1.00 92.69 90 PRO A CA 1
ATOM 715 C C . PRO A 1 90 ? -17.462 -13.384 -0.202 1.00 92.69 90 PRO A C 1
ATOM 717 O O . PRO A 1 90 ? -18.448 -13.892 0.330 1.00 92.69 90 PRO A O 1
ATOM 720 N N . ASP A 1 91 ? -16.652 -12.547 0.450 1.00 92.94 91 ASP A N 1
ATOM 721 C CA . ASP A 1 91 ? -16.835 -12.123 1.843 1.00 92.94 91 ASP A CA 1
ATOM 722 C C . ASP A 1 91 ? -16.875 -10.591 1.932 1.00 92.94 91 ASP A C 1
ATOM 724 O O . ASP A 1 91 ? -15.915 -9.908 1.582 1.00 92.94 91 ASP A O 1
ATOM 728 N N . LYS A 1 92 ? -17.992 -10.052 2.439 1.00 92.00 92 LYS A N 1
ATOM 729 C CA . LYS A 1 92 ? -18.261 -8.606 2.545 1.00 92.00 92 LYS A CA 1
ATOM 730 C C . LYS A 1 92 ? -17.302 -7.857 3.469 1.00 92.00 92 LYS A C 1
ATOM 732 O O . LYS A 1 92 ? -17.222 -6.635 3.372 1.00 92.00 92 LYS A O 1
ATOM 737 N N . ARG A 1 93 ? -16.616 -8.562 4.373 1.00 92.31 93 ARG A N 1
ATOM 738 C CA . ARG A 1 93 ? -15.640 -7.970 5.305 1.00 92.31 93 ARG A CA 1
ATOM 739 C C . ARG A 1 93 ? -14.346 -7.557 4.612 1.00 92.31 93 ARG A C 1
ATOM 741 O O . ARG A 1 93 ? -13.540 -6.844 5.204 1.00 92.31 93 ARG A O 1
ATOM 748 N N . TRP A 1 94 ? -14.147 -8.005 3.376 1.00 94.19 94 TRP A N 1
ATOM 749 C CA . TRP A 1 94 ? -12.933 -7.778 2.614 1.00 94.19 94 TRP A CA 1
ATOM 750 C C . TRP A 1 94 ? -13.234 -7.075 1.297 1.00 94.19 94 TRP A C 1
ATOM 752 O O . TRP A 1 94 ? -14.293 -7.230 0.690 1.00 94.19 94 TRP A O 1
ATOM 762 N N . GLN A 1 95 ? -12.254 -6.317 0.843 1.00 95.56 95 GLN A N 1
ATOM 763 C CA . GLN A 1 95 ? -12.158 -5.786 -0.505 1.00 95.56 95 GLN A CA 1
ATOM 764 C C . GLN A 1 95 ? -10.732 -6.029 -1.005 1.00 95.56 95 GLN A C 1
ATOM 766 O O . GLN A 1 95 ? -9.847 -6.414 -0.237 1.00 95.56 95 GLN A O 1
ATOM 771 N N . TYR A 1 96 ? -10.501 -5.832 -2.294 1.00 96.00 96 TYR A N 1
ATOM 772 C CA . TYR A 1 96 ? -9.216 -6.103 -2.918 1.00 96.00 96 TYR A CA 1
ATOM 773 C C . TYR A 1 96 ? -8.664 -4.821 -3.526 1.00 96.00 96 TYR A C 1
ATOM 775 O O . TYR A 1 96 ? -9.320 -4.164 -4.331 1.00 96.00 96 TYR A O 1
ATOM 783 N N . LEU A 1 97 ? -7.448 -4.459 -3.132 1.00 96.75 97 LEU A N 1
ATOM 784 C CA . LEU A 1 97 ? -6.705 -3.350 -3.708 1.00 96.75 97 LEU A CA 1
ATOM 785 C C . LEU A 1 97 ? -5.791 -3.884 -4.806 1.00 96.75 97 LEU A C 1
ATOM 787 O O . LEU A 1 97 ? -4.850 -4.625 -4.529 1.00 96.75 97 LEU A O 1
ATOM 791 N N . LEU A 1 98 ? -6.086 -3.513 -6.045 1.00 97.12 98 LEU A N 1
ATOM 792 C CA . LEU A 1 98 ? -5.362 -3.953 -7.226 1.00 97.12 98 LEU A CA 1
ATOM 793 C C . LEU A 1 98 ? -4.298 -2.936 -7.606 1.00 97.12 98 LEU A C 1
ATOM 795 O O . LEU A 1 98 ? -4.561 -1.734 -7.579 1.00 97.12 98 LEU A O 1
ATOM 799 N N . PHE A 1 99 ? -3.154 -3.437 -8.056 1.00 97.69 99 PHE A N 1
ATOM 800 C CA . PHE A 1 99 ? -2.119 -2.679 -8.741 1.00 97.69 99 PHE A CA 1
ATOM 801 C C . PHE A 1 99 ? -1.891 -3.289 -10.121 1.00 97.69 99 PHE A C 1
ATOM 803 O O . PHE A 1 99 ? -1.642 -4.487 -10.237 1.00 97.69 99 PHE A O 1
ATOM 810 N N . ALA A 1 100 ? -1.992 -2.463 -11.158 1.00 96.31 100 ALA A N 1
ATOM 811 C CA . ALA A 1 100 ? -1.840 -2.870 -12.547 1.00 96.31 100 ALA A CA 1
ATOM 812 C C . ALA A 1 100 ? -0.802 -1.988 -13.240 1.00 96.31 100 ALA A C 1
ATOM 814 O O . ALA A 1 100 ? -0.863 -0.758 -13.157 1.00 96.31 100 ALA A O 1
ATOM 815 N N . CYS A 1 101 ? 0.132 -2.616 -13.946 1.00 95.31 101 CYS A N 1
ATOM 816 C CA . CYS A 1 101 ? 1.150 -1.927 -14.722 1.00 95.31 101 CYS A CA 1
ATOM 817 C C . CYS A 1 101 ? 1.662 -2.849 -15.826 1.0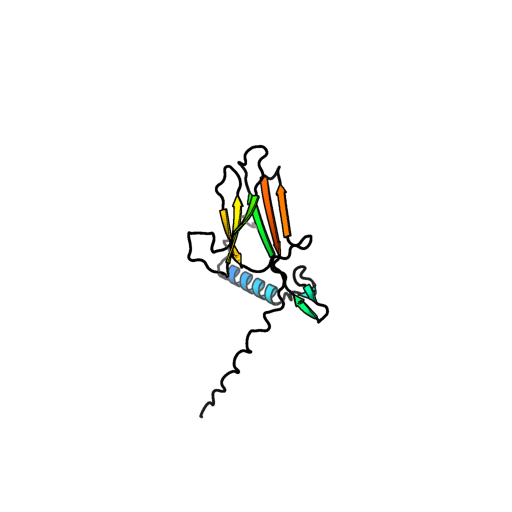0 95.31 101 CYS A C 1
ATOM 819 O O . CYS A 1 101 ? 2.128 -3.930 -15.518 1.00 95.31 101 CYS A O 1
ATOM 821 N N . GLU A 1 102 ? 1.651 -2.429 -17.086 1.00 90.88 102 GLU A N 1
ATOM 822 C CA . GLU A 1 102 ? 2.306 -3.183 -18.165 1.00 90.88 102 GLU A CA 1
ATOM 823 C C . GLU A 1 102 ? 3.842 -3.074 -18.027 1.00 90.88 102 GLU A C 1
ATOM 825 O O . GLU A 1 102 ? 4.328 -1.984 -17.696 1.00 90.88 102 GLU A O 1
ATOM 830 N N . PRO A 1 103 ? 4.634 -4.147 -18.232 1.00 93.81 103 PRO A N 1
ATOM 831 C CA . PRO A 1 103 ? 4.277 -5.509 -18.672 1.00 93.81 103 PRO A CA 1
ATOM 832 C C . PRO A 1 103 ? 3.897 -6.485 -17.541 1.00 93.81 103 PRO A C 1
ATOM 834 O O . PRO A 1 103 ? 3.736 -7.679 -17.782 1.00 93.81 103 PRO A O 1
ATOM 837 N N . TYR A 1 104 ? 3.794 -6.008 -16.304 1.00 95.00 104 TYR A N 1
ATOM 838 C CA . TYR A 1 104 ? 3.528 -6.838 -15.136 1.00 95.00 104 TYR A CA 1
ATOM 839 C C . TYR A 1 104 ? 2.086 -7.332 -15.088 1.00 95.00 104 TYR A C 1
ATOM 841 O O . TYR A 1 104 ? 1.137 -6.687 -15.543 1.00 95.00 104 TYR A O 1
ATOM 849 N N . GLU A 1 105 ? 1.916 -8.481 -14.446 1.00 94.88 105 GLU A N 1
ATOM 850 C CA . GLU A 1 105 ? 0.595 -8.964 -14.087 1.00 94.88 105 GLU A CA 1
ATOM 851 C C . GLU A 1 105 ? -0.022 -8.088 -12.994 1.00 94.88 105 GLU A C 1
ATOM 853 O O . GLU A 1 105 ? 0.658 -7.505 -12.146 1.00 94.88 105 GLU A O 1
ATOM 858 N N . THR A 1 106 ? -1.348 -7.994 -13.018 1.00 95.31 106 THR A N 1
ATOM 859 C CA . THR A 1 106 ? -2.080 -7.268 -11.983 1.00 95.31 106 THR A CA 1
ATOM 860 C C . THR A 1 106 ? -2.040 -8.062 -10.685 1.00 95.31 106 THR A C 1
ATOM 862 O O . THR A 1 106 ? -2.494 -9.203 -10.639 1.00 95.31 106 THR A O 1
ATOM 865 N N . VAL A 1 107 ? -1.555 -7.436 -9.617 1.00 95.00 107 VAL A N 1
ATOM 866 C CA . VAL A 1 107 ? -1.555 -8.014 -8.268 1.00 95.00 107 VAL A CA 1
ATOM 867 C C . VAL A 1 107 ? -2.671 -7.401 -7.436 1.00 95.00 107 VAL A C 1
ATOM 869 O O . VAL A 1 107 ? -3.019 -6.235 -7.616 1.00 95.00 107 VAL A O 1
ATOM 872 N N . ALA A 1 108 ? -3.237 -8.179 -6.517 1.00 95.62 108 ALA A N 1
ATOM 873 C CA . ALA A 1 108 ? -4.303 -7.731 -5.631 1.00 95.62 108 ALA A CA 1
ATOM 874 C C . ALA A 1 108 ? -3.972 -8.053 -4.173 1.00 95.62 108 ALA A C 1
ATOM 876 O O . ALA A 1 108 ? -3.545 -9.161 -3.855 1.00 95.62 108 ALA A O 1
ATOM 877 N N . PHE A 1 109 ? -4.230 -7.102 -3.281 1.00 95.50 109 PHE A N 1
ATOM 878 C CA . PHE A 1 109 ? -4.099 -7.276 -1.840 1.00 95.50 109 PHE A CA 1
ATOM 879 C C . PHE A 1 109 ? -5.480 -7.304 -1.201 1.00 95.50 109 PHE A C 1
ATOM 881 O O . PHE A 1 109 ? -6.269 -6.376 -1.374 1.00 95.50 109 PHE A O 1
ATOM 888 N N . LYS A 1 110 ? -5.765 -8.360 -0.440 1.00 95.19 110 LYS A N 1
ATOM 889 C CA . LYS A 1 110 ? -6.977 -8.455 0.375 1.00 95.19 110 LYS A CA 1
ATOM 890 C C . LYS A 1 110 ? -6.844 -7.508 1.567 1.00 95.19 110 LYS A C 1
ATOM 892 O O . LYS A 1 110 ? -5.940 -7.671 2.383 1.00 95.19 110 LYS A O 1
ATOM 897 N N . ILE A 1 111 ? -7.732 -6.527 1.662 1.00 94.69 111 ILE A N 1
ATOM 898 C CA . ILE A 1 111 ? -7.748 -5.517 2.725 1.00 94.69 111 ILE A CA 1
ATOM 899 C C . ILE A 1 111 ? -9.137 -5.453 3.378 1.00 94.69 111 ILE A C 1
ATOM 901 O O . ILE A 1 111 ? -10.126 -5.833 2.741 1.00 94.69 111 ILE A O 1
ATOM 905 N N . PRO A 1 112 ? -9.246 -4.991 4.635 1.00 94.12 112 PRO A N 1
ATOM 906 C CA . PRO A 1 112 ? -10.538 -4.771 5.274 1.00 94.12 112 PRO A CA 1
ATOM 907 C C . PRO A 1 112 ? -11.441 -3.855 4.441 1.00 94.12 112 PRO A C 1
ATOM 909 O O . PRO A 1 112 ? -10.983 -2.868 3.856 1.00 94.12 112 PRO A O 1
ATOM 912 N N . ASN A 1 113 ? -12.731 -4.178 4.396 1.00 93.69 113 ASN A N 1
ATOM 913 C CA . ASN A 1 113 ? -13.753 -3.348 3.762 1.00 93.69 113 ASN A CA 1
ATOM 914 C C . ASN A 1 113 ? -14.247 -2.244 4.712 1.00 93.69 113 ASN A C 1
ATOM 916 O O . ASN A 1 113 ? -15.443 -2.113 4.959 1.00 93.69 113 ASN A O 1
ATOM 920 N N . ASP A 1 114 ? -13.299 -1.506 5.283 1.00 91.44 114 ASP A N 1
ATOM 921 C CA . ASP A 1 114 ? -13.567 -0.346 6.127 1.00 91.44 114 ASP A CA 1
ATOM 922 C C . ASP A 1 114 ? -13.500 0.929 5.276 1.00 91.44 114 ASP A C 1
ATOM 924 O O . ASP A 1 114 ? -12.750 0.994 4.293 1.00 91.44 114 ASP A O 1
ATOM 928 N N . ASP A 1 115 ? -14.254 1.956 5.668 1.00 90.06 115 ASP A N 1
ATOM 929 C CA . ASP A 1 115 ? -14.248 3.238 4.970 1.00 90.06 115 ASP A CA 1
ATOM 930 C C . ASP A 1 115 ? -12.853 3.872 4.992 1.00 90.06 115 ASP A C 1
ATOM 932 O O . ASP A 1 115 ? -12.151 3.863 6.004 1.00 90.06 115 ASP A O 1
ATOM 936 N N . VAL A 1 116 ? -12.442 4.436 3.857 1.00 90.62 116 VAL A N 1
ATOM 937 C CA . VAL A 1 116 ? -11.146 5.108 3.699 1.00 90.62 116 VAL A CA 1
ATOM 938 C C . VAL A 1 116 ? -11.346 6.613 3.803 1.00 90.62 116 VAL A C 1
ATOM 940 O O . VAL A 1 116 ? -12.178 7.186 3.095 1.00 90.62 116 VAL A O 1
ATOM 943 N N . ASP A 1 117 ? -10.549 7.262 4.648 1.00 89.38 117 ASP A N 1
ATOM 944 C CA . ASP A 1 117 ? -10.560 8.712 4.800 1.00 89.38 117 ASP A CA 1
ATOM 945 C C . ASP A 1 117 ? -9.819 9.366 3.621 1.00 89.38 117 ASP A C 1
ATOM 947 O O . ASP A 1 117 ? -8.599 9.257 3.481 1.00 89.38 117 ASP A O 1
ATOM 951 N N . LYS A 1 118 ? -10.585 10.029 2.748 1.00 86.50 118 LYS A N 1
ATOM 952 C CA . LYS A 1 118 ? -10.095 10.700 1.532 1.00 86.50 118 LYS A CA 1
ATOM 953 C C . LYS A 1 118 ? -9.684 12.158 1.761 1.00 86.50 118 LYS A C 1
ATOM 955 O O . LYS A 1 118 ? -9.480 12.880 0.787 1.00 86.50 118 LYS A O 1
ATOM 960 N N . SER A 1 119 ? -9.609 12.611 3.013 1.00 86.06 119 SER A N 1
ATOM 961 C CA . SER A 1 119 ? -9.074 13.938 3.326 1.00 86.06 119 SER A CA 1
ATOM 962 C C . SER A 1 119 ? -7.611 14.073 2.886 1.00 86.06 119 SER A C 1
ATOM 964 O O . SER A 1 119 ? -6.877 13.091 2.732 1.00 86.06 119 SER A O 1
ATOM 966 N N . GLU A 1 120 ? -7.198 15.314 2.633 1.00 82.25 120 GLU A N 1
ATOM 967 C CA . GLU A 1 120 ? -5.860 15.635 2.139 1.00 82.25 120 GLU A CA 1
ATOM 968 C C . GLU A 1 120 ? -4.775 15.068 3.073 1.00 82.25 120 GLU A C 1
ATOM 970 O O . GLU A 1 120 ? -4.817 15.249 4.288 1.00 82.25 120 GLU A O 1
ATOM 975 N N . GLY A 1 121 ? -3.824 14.320 2.505 1.00 82.44 121 GLY A N 1
ATOM 976 C CA . GLY A 1 121 ? -2.741 13.660 3.246 1.00 82.44 121 GLY A CA 1
ATOM 977 C C . GLY A 1 121 ? -3.078 12.287 3.847 1.00 82.44 121 GLY A C 1
ATOM 978 O O . GLY A 1 121 ? -2.161 11.549 4.205 1.00 82.44 121 GLY A O 1
ATOM 979 N N . LYS A 1 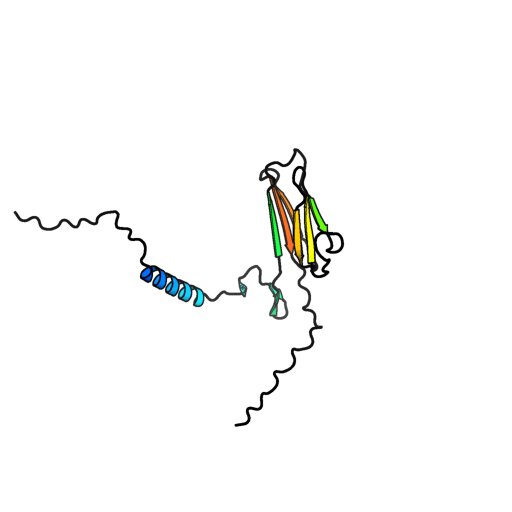122 ? -4.356 11.889 3.914 1.00 85.88 122 LYS A N 1
ATOM 980 C CA . LYS A 1 122 ? -4.767 10.575 4.449 1.00 85.88 122 LYS A CA 1
ATOM 981 C C . LYS A 1 122 ? -4.956 9.495 3.390 1.00 85.88 122 LYS A C 1
ATOM 983 O O . LYS A 1 122 ? -4.791 8.311 3.694 1.00 85.88 122 LYS A O 1
ATOM 988 N N . PHE A 1 123 ? -5.222 9.904 2.154 1.00 92.69 123 PHE A N 1
ATOM 989 C CA . PHE A 1 123 ? -5.193 9.053 0.973 1.00 92.69 123 PHE A CA 1
ATOM 990 C C . PHE A 1 123 ? -4.291 9.692 -0.083 1.00 92.69 123 PHE A C 1
ATOM 992 O O . PHE A 1 123 ? -4.577 10.785 -0.572 1.00 92.69 123 PHE A O 1
ATOM 999 N N . PHE A 1 124 ? -3.185 9.034 -0.423 1.00 93.31 124 PHE A N 1
ATOM 1000 C CA . PHE A 1 124 ? -2.166 9.594 -1.308 1.00 93.31 124 PHE A CA 1
ATOM 1001 C C . PHE A 1 124 ? -1.505 8.513 -2.157 1.00 93.31 124 PHE A C 1
ATOM 1003 O O . PHE A 1 124 ? -1.199 7.430 -1.663 1.00 93.31 124 PHE A O 1
ATOM 1010 N N . SER A 1 125 ? -1.227 8.829 -3.422 1.00 95.31 125 SER A N 1
ATOM 1011 C CA . SER A 1 125 ? -0.431 7.985 -4.310 1.00 95.31 125 SER A CA 1
ATOM 1012 C C . SER A 1 125 ? 0.701 8.774 -4.959 1.00 95.31 125 SER A C 1
ATOM 1014 O O . SER A 1 125 ? 0.464 9.880 -5.443 1.00 95.31 125 SER A O 1
ATOM 1016 N N . ASN A 1 126 ? 1.885 8.171 -5.053 1.00 96.06 126 ASN A N 1
ATOM 1017 C CA . ASN A 1 126 ? 3.052 8.724 -5.732 1.00 96.06 126 ASN A CA 1
ATOM 1018 C C . ASN A 1 126 ? 3.636 7.725 -6.729 1.00 96.06 126 ASN A C 1
ATOM 1020 O O . ASN A 1 126 ? 3.765 6.544 -6.415 1.00 96.06 126 ASN A O 1
ATOM 1024 N N . TRP A 1 127 ? 4.067 8.217 -7.887 1.00 95.94 127 TRP A N 1
ATOM 1025 C CA . TRP A 1 127 ? 4.890 7.458 -8.821 1.00 95.94 127 TRP A CA 1
ATOM 1026 C C . TRP A 1 127 ? 6.267 8.108 -8.920 1.00 95.94 127 TRP A C 1
ATOM 1028 O O . TRP A 1 127 ? 6.414 9.173 -9.520 1.00 95.94 127 TRP A O 1
ATOM 1038 N N . ASP A 1 128 ? 7.267 7.458 -8.331 1.00 95.62 128 ASP A N 1
ATOM 1039 C CA . ASP A 1 128 ? 8.664 7.821 -8.526 1.00 95.62 128 ASP A CA 1
ATOM 1040 C C . ASP A 1 128 ? 9.153 7.221 -9.850 1.00 95.62 128 ASP A C 1
ATOM 1042 O O . ASP A 1 128 ? 9.340 6.009 -9.964 1.00 95.62 128 ASP A O 1
ATOM 1046 N N . LYS A 1 129 ? 9.322 8.077 -10.863 1.00 92.94 129 LYS A N 1
ATOM 1047 C CA . LYS A 1 129 ? 9.764 7.676 -12.207 1.00 92.94 129 LYS A CA 1
ATOM 1048 C C . LYS A 1 129 ? 11.212 7.199 -12.225 1.00 92.94 129 LYS A C 1
ATOM 1050 O O . LYS A 1 129 ? 11.523 6.286 -12.987 1.00 92.94 129 LYS A O 1
ATOM 1055 N N . ASP A 1 130 ? 12.066 7.799 -11.400 1.00 93.19 130 ASP A N 1
ATOM 1056 C CA . ASP A 1 130 ? 13.501 7.518 -11.388 1.00 93.19 130 ASP A CA 1
ATOM 1057 C C . ASP A 1 130 ? 13.778 6.256 -10.566 1.00 93.19 130 ASP A C 1
ATOM 1059 O O . ASP A 1 130 ? 14.441 5.332 -11.037 1.00 93.19 130 ASP A O 1
ATOM 1063 N N . GLY A 1 131 ? 13.184 6.166 -9.372 1.00 94.44 131 GLY A N 1
ATOM 1064 C CA . GLY A 1 131 ? 13.232 4.971 -8.524 1.00 94.44 131 GLY A CA 1
ATOM 1065 C C . GLY A 1 131 ? 12.292 3.847 -8.967 1.00 94.44 131 GLY A C 1
ATOM 1066 O O . GLY A 1 131 ? 12.260 2.790 -8.334 1.00 94.44 131 GLY A O 1
ATOM 1067 N N . LYS A 1 132 ? 11.503 4.069 -10.027 1.00 95.00 132 LYS A N 1
ATOM 1068 C CA . LYS A 1 132 ? 10.504 3.140 -10.578 1.00 95.00 132 LYS A CA 1
ATOM 1069 C C . LYS A 1 132 ? 9.626 2.495 -9.500 1.00 95.00 132 LYS A C 1
ATOM 1071 O O . LYS A 1 132 ? 9.335 1.299 -9.550 1.00 95.00 132 LYS A O 1
ATOM 1076 N N . THR A 1 133 ? 9.215 3.281 -8.510 1.00 96.62 133 THR A N 1
ATOM 1077 C CA . THR A 1 133 ? 8.476 2.796 -7.339 1.00 96.62 133 THR A CA 1
ATOM 1078 C C . THR A 1 133 ? 7.151 3.531 -7.197 1.00 96.62 133 THR A C 1
ATOM 1080 O O . THR A 1 133 ? 7.089 4.761 -7.184 1.00 96.62 133 THR A O 1
ATOM 1083 N N . PHE A 1 134 ? 6.068 2.764 -7.090 1.00 97.44 134 PHE A N 1
ATOM 1084 C CA . PHE A 1 134 ? 4.731 3.278 -6.835 1.00 97.44 134 PHE A CA 1
ATOM 1085 C C . PHE A 1 134 ? 4.395 3.152 -5.358 1.00 97.44 134 PHE A C 1
ATOM 1087 O O . PHE A 1 134 ? 4.413 2.053 -4.803 1.00 97.44 134 PHE A O 1
ATOM 1094 N N . THR A 1 135 ? 4.043 4.272 -4.744 1.00 97.50 135 THR A N 1
ATOM 1095 C CA . THR A 1 135 ? 3.641 4.341 -3.344 1.00 97.50 135 THR A CA 1
ATOM 1096 C C . THR A 1 135 ? 2.160 4.668 -3.265 1.00 97.50 135 THR A C 1
ATOM 1098 O O . THR A 1 135 ? 1.710 5.622 -3.894 1.00 97.50 135 THR A O 1
ATOM 1101 N N . LEU A 1 136 ? 1.406 3.919 -2.467 1.00 96.62 136 LEU A N 1
ATOM 1102 C CA . LEU A 1 136 ? 0.022 4.230 -2.122 1.00 96.62 136 LEU A CA 1
ATOM 1103 C C . LEU A 1 136 ? -0.143 4.151 -0.608 1.00 96.62 136 LEU A C 1
ATOM 1105 O O . LEU A 1 136 ? 0.103 3.107 -0.009 1.00 96.62 136 LEU A O 1
ATOM 1109 N N . GLN A 1 137 ? -0.592 5.243 -0.006 1.00 95.12 137 GLN A N 1
ATOM 1110 C CA . GLN A 1 137 ? -0.965 5.313 1.397 1.00 95.12 137 GLN A CA 1
ATOM 1111 C C . GLN A 1 137 ? -2.471 5.517 1.509 1.00 95.12 137 GLN A C 1
ATOM 1113 O O . GLN A 1 137 ? -3.042 6.381 0.841 1.00 95.12 137 GLN A O 1
ATOM 1118 N N . LEU A 1 138 ? -3.103 4.748 2.388 1.00 94.19 138 LEU A N 1
ATOM 1119 C CA . LEU A 1 138 ? -4.500 4.927 2.754 1.00 94.19 138 LEU A CA 1
ATOM 1120 C C . LEU A 1 138 ? -4.656 4.849 4.269 1.00 94.19 138 LEU A C 1
ATOM 1122 O O . LEU A 1 138 ? -4.072 3.988 4.924 1.00 94.19 138 LEU A O 1
ATOM 1126 N N . THR A 1 139 ? -5.462 5.749 4.810 1.00 92.12 139 THR A N 1
ATOM 1127 C CA . THR A 1 139 ? -5.859 5.772 6.217 1.00 92.12 139 THR A CA 1
ATOM 1128 C C . THR A 1 139 ? -7.322 5.377 6.304 1.00 92.12 139 THR A C 1
ATOM 1130 O O . THR A 1 139 ? -8.162 5.936 5.599 1.00 92.12 139 THR A O 1
ATOM 1133 N N . PHE A 1 140 ? -7.644 4.416 7.160 1.00 90.69 140 PHE A N 1
ATOM 1134 C CA . PHE A 1 140 ? -9.031 4.067 7.431 1.00 90.69 140 PHE A CA 1
ATOM 1135 C C . PHE A 1 140 ? -9.703 5.165 8.253 1.00 90.69 140 PHE A C 1
ATOM 1137 O O . PHE A 1 140 ? -9.088 5.759 9.144 1.00 90.69 140 PHE A O 1
ATOM 1144 N N . ALA A 1 141 ? -10.976 5.414 7.968 1.00 84.88 141 ALA A N 1
ATOM 1145 C CA . ALA A 1 141 ? -11.813 6.266 8.783 1.00 84.88 141 ALA A CA 1
ATOM 1146 C C . ALA A 1 141 ? -11.879 5.689 10.202 1.00 84.88 141 ALA A C 1
ATOM 1148 O O . ALA A 1 141 ? -12.090 4.489 10.410 1.00 84.88 141 ALA A O 1
ATOM 1149 N N . VAL A 1 142 ? -11.685 6.558 11.191 1.00 75.50 142 VAL A N 1
ATOM 1150 C CA . VAL A 1 142 ? -11.964 6.218 12.583 1.00 75.50 142 VAL A CA 1
ATOM 1151 C C . VAL A 1 142 ? -13.481 6.239 12.709 1.00 75.50 142 VAL A C 1
ATOM 1153 O O . VAL A 1 142 ? -14.087 7.295 12.859 1.00 75.50 142 VAL A O 1
ATOM 1156 N N . GLY A 1 143 ? -14.109 5.076 12.545 1.00 61.62 143 GLY A N 1
ATOM 1157 C CA . GLY A 1 143 ? -15.520 4.937 12.872 1.00 61.62 143 GLY A CA 1
ATOM 1158 C C . GLY A 1 143 ? -15.720 5.263 14.349 1.00 61.62 143 GLY A C 1
ATOM 1159 O O . GLY A 1 143 ? -14.922 4.832 15.189 1.00 61.62 143 GLY A O 1
ATOM 1160 N N . GLU A 1 144 ? -16.797 5.980 14.685 1.00 53.06 144 GLU A N 1
ATOM 1161 C CA . GLU A 1 144 ? -17.380 5.808 16.015 1.00 53.06 144 GLU A CA 1
ATOM 1162 C C . GLU A 1 144 ? -17.537 4.298 16.197 1.00 53.06 144 GLU A C 1
ATOM 1164 O O . GLU A 1 144 ? -18.174 3.651 15.363 1.00 53.06 144 GLU A O 1
ATOM 1169 N N . GLN A 1 145 ? -16.886 3.721 17.211 1.00 47.31 145 GLN A N 1
ATOM 1170 C CA . GLN A 1 145 ? -17.061 2.307 17.524 1.00 47.31 145 GLN A CA 1
ATOM 1171 C C . GLN A 1 145 ? -18.552 1.998 17.484 1.00 47.31 145 GLN A C 1
ATOM 1173 O O . GLN A 1 145 ? -19.343 2.730 18.080 1.00 47.31 145 GLN A O 1
ATOM 1178 N N . ASP A 1 146 ? -18.906 0.954 16.743 1.00 42.09 146 ASP A N 1
ATOM 1179 C CA . ASP A 1 146 ? -20.269 0.484 16.571 1.00 42.09 146 ASP A CA 1
ATOM 1180 C C . ASP A 1 146 ? -20.932 0.413 17.959 1.00 42.09 146 ASP A C 1
ATOM 1182 O O . ASP A 1 146 ? -20.685 -0.510 18.739 1.00 42.09 146 ASP A O 1
ATOM 1186 N N . LYS A 1 147 ? -21.756 1.416 18.311 1.00 44.44 147 LYS A N 1
ATOM 1187 C CA . LYS A 1 147 ? -22.480 1.506 19.599 1.00 44.44 147 LYS A CA 1
ATOM 1188 C C . LYS A 1 147 ? -23.481 0.352 19.775 1.00 44.44 147 LYS A C 1
ATOM 1190 O O . LYS A 1 147 ? -24.253 0.337 20.728 1.00 44.44 147 LYS A O 1
ATOM 1195 N N . ASN A 1 148 ? -23.487 -0.596 18.843 1.00 39.66 148 ASN A N 1
ATOM 1196 C CA . ASN A 1 148 ? -24.446 -1.667 18.698 1.00 39.66 148 ASN A CA 1
ATOM 1197 C C . ASN A 1 148 ? -23.912 -3.045 19.121 1.00 39.66 148 ASN A C 1
ATOM 1199 O O . ASN A 1 148 ? -24.576 -4.051 18.875 1.00 39.66 148 ASN A O 1
ATOM 1203 N N . GLN A 1 149 ? -22.747 -3.131 19.777 1.00 47.06 149 GLN A N 1
ATOM 1204 C CA . GLN A 1 149 ? -22.428 -4.341 20.538 1.00 47.06 149 GLN A CA 1
ATOM 1205 C C . GLN A 1 149 ? -23.224 -4.329 21.852 1.00 47.06 149 GLN A C 1
ATOM 1207 O O . GLN A 1 149 ? -22.977 -3.464 22.698 1.00 47.06 149 GLN A O 1
ATOM 1212 N N . PRO A 1 150 ? -24.179 -5.260 22.061 1.00 48.28 150 PRO A N 1
ATOM 1213 C CA . PRO A 1 150 ? -24.789 -5.416 23.370 1.00 48.28 150 PRO A CA 1
ATOM 1214 C C . PRO A 1 150 ? -23.682 -5.728 24.376 1.00 48.28 150 PRO A C 1
ATOM 1216 O O . PRO A 1 150 ? -22.767 -6.501 24.081 1.00 48.28 150 PRO A O 1
ATOM 1219 N N . ALA A 1 151 ? -23.759 -5.090 25.547 1.00 51.56 151 ALA A N 1
ATOM 1220 C CA . ALA A 1 151 ? -22.786 -5.270 26.613 1.00 51.56 151 ALA A CA 1
ATOM 1221 C C . ALA A 1 151 ? -22.502 -6.769 26.822 1.00 51.56 151 ALA A C 1
ATOM 1223 O O . ALA A 1 151 ? -23.451 -7.566 26.820 1.00 51.56 151 ALA A O 1
ATOM 1224 N N . PRO A 1 152 ? -21.228 -7.172 26.993 1.00 62.59 152 PRO A N 1
ATOM 1225 C CA . PRO A 1 152 ? -20.912 -8.557 27.299 1.00 62.59 152 PRO A CA 1
ATOM 1226 C C . PRO A 1 152 ? -21.751 -8.991 28.508 1.00 62.59 152 PRO A C 1
ATOM 1228 O O . PRO A 1 152 ? -21.870 -8.225 29.472 1.00 62.59 152 PRO A O 1
ATOM 1231 N N . PRO A 1 153 ? -22.381 -10.179 28.460 1.00 68.38 153 PRO A N 1
ATOM 1232 C CA . PRO A 1 153 ? -23.222 -10.633 29.553 1.00 68.38 153 PRO A CA 1
ATOM 1233 C C . PRO A 1 153 ? -22.401 -10.642 30.850 1.00 68.38 153 PRO A C 1
ATOM 1235 O O . PRO A 1 153 ? -21.230 -11.038 30.824 1.00 68.38 153 PRO A O 1
ATOM 1238 N N . PRO A 1 154 ? -22.981 -10.197 31.980 1.00 70.81 154 PRO A N 1
ATOM 1239 C CA . PRO A 1 154 ? -22.264 -10.148 33.243 1.00 70.81 154 PRO A CA 1
ATOM 1240 C C . PRO A 1 154 ? -21.710 -11.539 33.587 1.00 70.81 154 PRO A C 1
ATOM 1242 O O . PRO A 1 154 ? -22.382 -12.547 33.331 1.00 70.81 154 PRO A O 1
ATOM 1245 N N . PRO A 1 155 ? -20.496 -11.623 34.162 1.00 70.19 155 PRO A N 1
ATOM 1246 C CA . PRO A 1 155 ? -19.907 -12.897 34.540 1.00 70.19 155 PRO A CA 1
ATOM 1247 C C . PRO A 1 155 ? -20.859 -13.637 35.478 1.00 70.19 155 PRO A C 1
ATOM 1249 O O . PRO A 1 155 ? -21.288 -13.116 36.509 1.00 70.19 155 PRO A O 1
ATOM 1252 N N . ARG A 1 156 ? -21.216 -14.864 35.091 1.00 61.62 156 ARG A N 1
ATOM 1253 C CA . ARG A 1 156 ? -22.118 -15.716 35.863 1.00 61.62 156 ARG A CA 1
ATOM 1254 C C . ARG A 1 156 ? -21.463 -15.993 37.215 1.00 61.62 156 ARG A C 1
ATOM 1256 O O . ARG A 1 156 ? -20.413 -16.633 37.262 1.00 61.62 156 ARG A O 1
ATOM 1263 N N . VAL A 1 157 ? -22.070 -15.504 38.296 1.00 65.62 157 VAL A N 1
ATOM 1264 C CA . VAL A 1 157 ? -21.609 -15.753 39.667 1.00 65.62 157 VAL A CA 1
ATOM 1265 C C . VAL A 1 157 ? -21.597 -17.265 39.885 1.00 65.62 157 VAL A C 1
ATOM 1267 O O . VAL A 1 157 ? -22.648 -17.898 39.981 1.00 65.62 157 VAL A O 1
ATOM 1270 N N . GLN A 1 158 ? -20.407 -17.867 39.907 1.00 55.81 158 GLN A N 1
ATOM 1271 C CA . GLN A 1 158 ? -20.251 -19.252 40.327 1.00 55.81 158 GLN A CA 1
ATOM 1272 C C . GLN A 1 158 ? -20.398 -19.264 41.845 1.00 55.81 158 GLN A C 1
ATOM 1274 O O . GLN A 1 158 ? -19.457 -18.935 42.568 1.00 55.81 158 GLN A O 1
ATOM 1279 N N . LEU A 1 159 ? -21.593 -19.603 42.329 1.00 57.41 159 LEU A N 1
ATOM 1280 C CA . LEU A 1 159 ? -21.781 -19.977 43.724 1.00 57.41 159 LEU A CA 1
ATOM 1281 C C . LEU A 1 159 ? -20.929 -21.226 43.963 1.00 57.41 159 LEU A C 1
ATOM 1283 O O . LEU A 1 159 ? -21.299 -22.332 43.569 1.00 57.41 159 LEU A O 1
ATOM 1287 N N . ARG A 1 160 ? -19.744 -21.034 44.549 1.00 54.91 160 ARG A N 1
ATOM 1288 C CA . ARG A 1 160 ? -18.986 -22.131 45.141 1.00 54.91 160 ARG A CA 1
ATOM 1289 C C . ARG A 1 160 ? -19.787 -22.597 46.348 1.00 54.91 160 ARG A C 1
ATOM 1291 O O . ARG A 1 160 ? -19.813 -21.917 47.370 1.00 54.91 160 ARG A O 1
ATOM 1298 N N . PHE A 1 161 ? -20.478 -23.718 46.196 1.00 59.09 161 PHE A N 1
ATOM 1299 C CA . PHE A 1 161 ? -20.934 -24.484 47.344 1.00 59.09 161 PHE A CA 1
ATOM 1300 C C . PHE A 1 161 ? -19.685 -25.081 48.003 1.00 59.09 161 PHE A C 1
ATOM 1302 O O . PHE A 1 161 ? -18.853 -25.672 47.310 1.00 59.09 161 PHE A O 1
ATOM 1309 N N . TYR A 1 162 ? -19.522 -24.791 49.294 1.00 60.12 162 TYR A N 1
ATOM 1310 C CA . TYR A 1 162 ? -18.481 -25.355 50.152 1.00 60.12 162 TYR A CA 1
ATOM 1311 C C . TYR A 1 162 ? -18.734 -26.838 50.410 1.00 60.12 162 TYR A C 1
ATOM 1313 O O . TYR A 1 162 ? -19.926 -27.210 50.518 1.00 60.12 162 TYR A O 1
#

InterPro domains:
  IPR031781 SF3A2 domain [PF16835] (58-134)
  IPR052092 Splicing Factor 3A Subunit 2 [PTHR23205] (59-156)

Radius of gyration: 28.23 Å; chains: 1; bounding box: 94×42×72 Å

Secondary structure (DSSP, 8-state):
----------TT--PPPPHHHHHHHHHHHHHHHHH----GGG-TTEEE-TTS-EEEPPEEEEEEE-TTPPTT---EEEEEETTT-SSS---TTEEEEEEE-TTSPPEEEEEE-PPB--STTTEEEEEETTTTEEEEEEEB------TTSPPPPPP-------